Protein AF-A0A5C4LE91-F1 (afdb_monomer)

Organism: NCBI:txid2583531

Secondary structure (DSSP, 8-state):
--GGG-HHHHHHHHHHHHHHHHHHT-HHHHHHHHHHHHHHHHHHHHHHHHHHHHHHHHHSSPPTTPPP---GGGSPP-TTSSSSSSS---

pLDDT: mean 80.33, std 16.33, range [47.69, 98.19]

Radius of gyration: 31.01 Å; Cα contacts (8 Å, |Δi|>4): 13; chains: 1; bounding box: 86×39×53 Å

Solvent-accessible surface area (backbone atoms only — not comparable to full-atom values): 5765 Å² total; per-residue (Å²): 128,77,62,86,73,37,67,70,52,47,52,53,51,51,51,53,51,54,62,49,36,38,75,77,64,30,64,74,54,38,54,51,51,52,51,55,50,52,52,51,52,51,53,51,52,49,54,52,52,50,52,51,49,51,58,51,54,69,61,70,55,86,53,95,84,58,84,86,71,78,58,75,91,76,50,79,77,83,84,78,80,86,82,84,80,92,84,84,86,130

Structure (mmCIF, N/CA/C/O backbone):
data_AF-A0A5C4LE91-F1
#
_entry.id   AF-A0A5C4LE91-F1
#
loop_
_atom_site.group_PDB
_atom_site.id
_atom_site.type_symbol
_atom_site.label_atom_id
_atom_site.label_alt_id
_atom_site.label_comp_id
_atom_site.label_asym_id
_atom_site.label_entity_id
_atom_site.label_seq_id
_atom_site.pdbx_PDB_ins_code
_atom_site.Cartn_x
_atom_site.Cartn_y
_atom_site.Cartn_z
_atom_site.occupancy
_atom_site.B_iso_or_equiv
_atom_site.auth_seq_id
_atom_site.auth_comp_id
_atom_site.auth_asym_id
_atom_site.auth_atom_id
_atom_site.pdbx_PDB_model_num
ATOM 1 N N . MET A 1 1 ? -18.149 15.572 -9.769 1.00 50.00 1 MET A N 1
ATOM 2 C CA . MET A 1 1 ? -17.199 14.473 -10.042 1.00 50.00 1 MET A CA 1
ATOM 3 C C . MET A 1 1 ? -17.229 13.569 -8.823 1.00 50.00 1 MET A C 1
ATOM 5 O O . MET A 1 1 ? -17.229 14.105 -7.725 1.00 50.00 1 MET A O 1
ATOM 9 N N . ARG A 1 2 ? -17.412 12.259 -8.994 1.00 55.16 2 ARG A N 1
ATOM 10 C CA . ARG A 1 2 ? -17.557 11.305 -7.886 1.00 55.16 2 ARG A CA 1
ATOM 11 C C . ARG A 1 2 ? -16.230 11.210 -7.111 1.00 55.16 2 ARG A C 1
ATOM 13 O O . ARG A 1 2 ? -15.244 10.715 -7.649 1.00 55.16 2 ARG A O 1
ATOM 20 N N . ASP A 1 3 ? -16.199 11.787 -5.910 1.00 60.47 3 ASP A N 1
ATOM 21 C CA . ASP A 1 3 ? -15.022 11.905 -5.023 1.00 60.47 3 ASP A CA 1
ATOM 22 C C . ASP A 1 3 ? -14.522 10.530 -4.519 1.00 60.47 3 ASP A C 1
ATOM 24 O O . ASP A 1 3 ? -13.388 10.355 -4.094 1.00 60.47 3 ASP A O 1
ATOM 28 N N . ASP A 1 4 ? -15.360 9.506 -4.670 1.00 64.19 4 ASP A N 1
ATOM 29 C CA . ASP A 1 4 ? -15.119 8.085 -4.420 1.00 64.19 4 ASP A CA 1
ATOM 30 C C . ASP A 1 4 ? -13.998 7.464 -5.280 1.00 64.19 4 ASP A C 1
ATOM 32 O O . ASP A 1 4 ? -13.475 6.402 -4.934 1.00 64.19 4 ASP A O 1
ATOM 36 N N . MET A 1 5 ? -13.572 8.133 -6.356 1.00 76.12 5 MET A N 1
ATOM 37 C CA . MET A 1 5 ? -12.444 7.704 -7.197 1.00 76.12 5 MET A CA 1
ATOM 38 C C . MET A 1 5 ? -11.134 8.454 -6.920 1.00 76.12 5 MET A C 1
ATOM 40 O O . MET A 1 5 ? -10.121 8.138 -7.543 1.00 76.12 5 MET A O 1
ATOM 44 N N . ASN A 1 6 ? -11.127 9.436 -6.013 1.00 90.19 6 ASN A N 1
ATOM 45 C CA . ASN A 1 6 ? -9.911 10.152 -5.640 1.00 90.19 6 ASN A CA 1
ATOM 46 C C . ASN A 1 6 ? -9.006 9.242 -4.778 1.00 90.19 6 ASN A C 1
ATOM 48 O O . ASN A 1 6 ? -9.440 8.822 -3.700 1.00 90.19 6 ASN A O 1
ATOM 52 N N . PRO A 1 7 ? -7.759 8.941 -5.199 1.00 89.19 7 PRO A N 1
ATOM 53 C CA . PRO A 1 7 ? -6.854 8.077 -4.438 1.00 89.19 7 PRO A CA 1
ATOM 54 C C . PR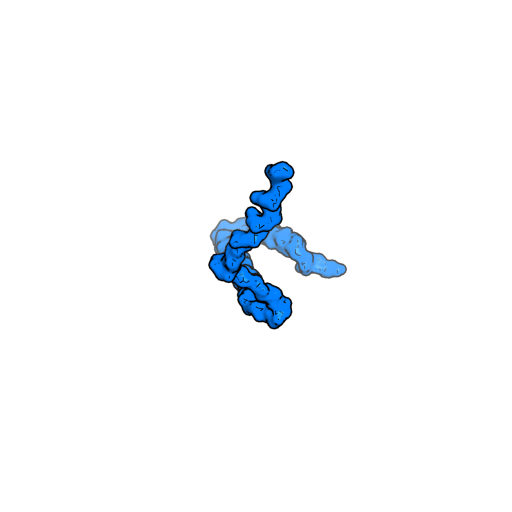O A 1 7 ? -6.635 8.543 -2.995 1.00 89.19 7 PRO A C 1
ATOM 56 O O . PRO A 1 7 ? -6.654 7.725 -2.075 1.00 89.19 7 PRO A O 1
ATOM 59 N N . ASP A 1 8 ? -6.513 9.852 -2.772 1.00 90.75 8 ASP A N 1
ATOM 60 C CA . ASP A 1 8 ? -6.288 10.406 -1.434 1.00 90.75 8 ASP A CA 1
ATOM 61 C C . ASP A 1 8 ? -7.513 10.193 -0.531 1.00 90.75 8 ASP A C 1
ATOM 63 O O . ASP A 1 8 ? -7.391 9.833 0.645 1.00 90.75 8 ASP A O 1
ATOM 67 N N . ALA A 1 9 ? -8.716 10.326 -1.100 1.00 90.62 9 ALA A N 1
ATOM 68 C CA . ALA A 1 9 ? -9.963 10.048 -0.394 1.00 90.62 9 ALA A CA 1
ATOM 69 C C . ALA A 1 9 ? -10.094 8.556 -0.038 1.00 90.62 9 ALA A C 1
ATOM 71 O O . ALA A 1 9 ? -10.544 8.214 1.060 1.00 90.62 9 ALA A O 1
ATOM 72 N N . GLN A 1 10 ? -9.648 7.658 -0.921 1.00 91.12 10 GLN A N 1
ATOM 73 C CA . GLN A 1 10 ? -9.648 6.213 -0.675 1.00 91.12 10 GLN A CA 1
ATOM 74 C C . GLN A 1 10 ? -8.675 5.815 0.441 1.00 91.12 10 GLN A C 1
ATOM 76 O O . GLN A 1 10 ? -9.029 4.991 1.287 1.00 91.12 10 GLN A O 1
ATOM 81 N N . VAL A 1 11 ? -7.491 6.436 0.510 1.00 92.50 11 VAL A N 1
ATOM 82 C CA . VAL A 1 11 ? -6.544 6.238 1.623 1.00 92.50 11 VAL A CA 1
ATOM 83 C C . VAL A 1 11 ? -7.173 6.676 2.947 1.00 92.50 11 VAL A C 1
ATOM 85 O O . VAL A 1 11 ? -7.145 5.925 3.927 1.00 92.50 11 VAL A O 1
ATOM 88 N N . GLY A 1 12 ? -7.816 7.847 2.971 1.00 92.31 12 GLY A N 1
ATOM 89 C CA . GLY A 1 12 ? -8.545 8.323 4.149 1.00 92.31 12 GLY A CA 1
ATOM 90 C C . GLY A 1 12 ? -9.669 7.370 4.576 1.00 92.31 12 GLY A C 1
ATOM 91 O O . GLY A 1 12 ? -9.845 7.091 5.766 1.00 92.31 12 GLY A O 1
ATOM 92 N N . GLN A 1 13 ? -10.403 6.807 3.613 1.00 93.06 13 GLN A N 1
ATOM 93 C CA . GLN A 1 13 ? -11.457 5.832 3.887 1.00 93.06 13 GLN A CA 1
ATOM 94 C C . GLN A 1 13 ? -10.903 4.507 4.428 1.00 93.06 13 GLN A C 1
ATOM 96 O O . GLN A 1 13 ? -11.507 3.928 5.336 1.00 93.06 13 GLN A O 1
ATOM 101 N N . LEU A 1 14 ? -9.756 4.044 3.923 1.00 92.88 14 LEU A N 1
ATOM 102 C CA . LEU A 1 14 ? -9.068 2.856 4.428 1.00 92.88 14 LEU A CA 1
ATOM 103 C C . LEU A 1 14 ? -8.684 3.042 5.901 1.00 92.88 14 LEU A C 1
ATOM 105 O O . LEU A 1 14 ? -8.999 2.189 6.729 1.00 92.88 14 LEU A O 1
ATOM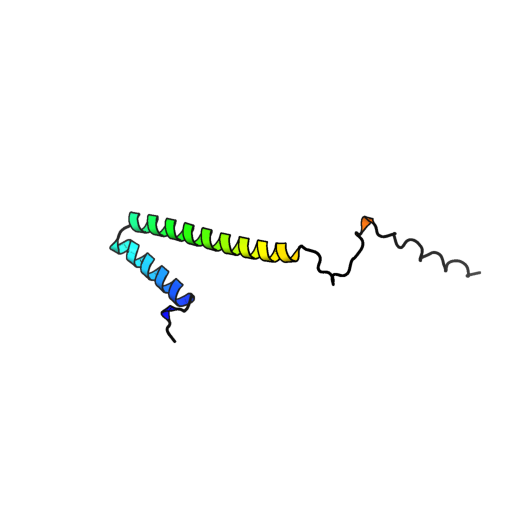 109 N N . PHE A 1 15 ? -8.085 4.188 6.241 1.00 92.38 15 PHE A N 1
ATOM 110 C CA . PHE A 1 15 ? -7.697 4.504 7.615 1.00 92.38 15 PHE A CA 1
ATOM 111 C C . PHE A 1 15 ? -8.906 4.525 8.557 1.00 92.38 15 PHE A C 1
ATOM 113 O O . PHE A 1 15 ? -8.886 3.870 9.598 1.00 92.38 15 PHE A O 1
ATOM 120 N N . ARG A 1 16 ? -9.994 5.204 8.160 1.00 93.50 16 ARG A N 1
ATOM 121 C CA . ARG A 1 16 ? -11.236 5.248 8.948 1.00 93.50 16 ARG A CA 1
ATOM 122 C C . ARG A 1 16 ? -11.789 3.843 9.203 1.00 93.50 16 AR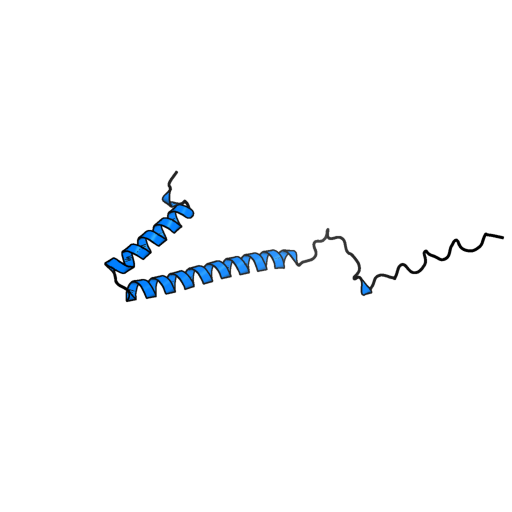G A C 1
ATOM 124 O O . ARG A 1 16 ? -12.146 3.520 10.333 1.00 93.50 16 ARG A O 1
ATOM 131 N N . ARG A 1 17 ? -11.836 2.989 8.175 1.00 93.38 17 ARG A N 1
ATOM 132 C CA . ARG A 1 17 ? -12.322 1.606 8.314 1.00 93.38 17 ARG A CA 1
ATOM 133 C C . ARG A 1 17 ? -11.446 0.792 9.260 1.00 93.38 17 ARG A C 1
ATOM 135 O O . ARG A 1 17 ? -11.983 0.100 10.115 1.00 93.38 17 ARG A O 1
ATOM 142 N N . LEU A 1 18 ? -10.125 0.909 9.151 1.00 92.81 18 LEU A N 1
ATOM 143 C CA . LEU A 1 18 ? -9.186 0.220 10.036 1.00 92.81 18 LEU A CA 1
ATOM 144 C C . LEU A 1 18 ? -9.330 0.667 11.496 1.00 92.81 18 LEU A C 1
ATOM 146 O O . LEU A 1 18 ? -9.359 -0.182 12.386 1.00 92.81 18 LEU A O 1
ATOM 150 N N . SER A 1 19 ? -9.486 1.973 11.747 1.00 88.75 19 SER A N 1
ATOM 151 C CA . SER A 1 19 ? -9.689 2.487 13.107 1.00 88.75 19 SER A CA 1
ATOM 152 C C . SER A 1 19 ? -10.983 1.979 13.740 1.00 88.75 19 SER A C 1
ATOM 154 O O . SER A 1 19 ? -10.991 1.620 14.915 1.00 88.75 19 SER A O 1
ATOM 156 N N . THR A 1 20 ? -12.064 1.901 12.961 1.00 92.69 20 THR A N 1
ATOM 157 C CA . THR A 1 20 ? -13.362 1.424 13.447 1.00 92.69 20 THR A CA 1
ATOM 158 C C . THR A 1 20 ? -13.369 -0.092 13.633 1.00 92.69 20 THR A C 1
ATOM 160 O O . THR A 1 20 ? -13.881 -0.593 14.629 1.00 92.69 20 THR A O 1
ATOM 163 N N . MET A 1 21 ? -12.722 -0.832 12.731 1.00 92.44 21 MET A N 1
ATOM 164 C CA . MET A 1 21 ? -12.650 -2.293 12.766 1.00 92.44 21 MET A CA 1
ATOM 165 C C . MET A 1 21 ? -12.036 -2.829 14.057 1.00 92.44 21 MET A C 1
ATOM 167 O O . MET A 1 21 ? -12.508 -3.831 14.588 1.00 92.44 21 MET A O 1
ATOM 171 N N . ARG A 1 22 ? -11.007 -2.158 14.584 1.00 86.62 22 ARG A N 1
ATOM 172 C CA . ARG A 1 22 ? -10.386 -2.548 15.854 1.00 86.62 22 ARG A CA 1
ATOM 173 C C . ARG A 1 22 ? -11.380 -2.505 17.018 1.00 86.62 22 ARG A C 1
ATOM 175 O O . ARG A 1 22 ? -11.330 -3.366 17.889 1.00 86.62 22 ARG A O 1
ATOM 182 N N . VAL A 1 23 ? -12.284 -1.525 17.007 1.00 91.69 23 VAL A N 1
ATOM 183 C CA . VAL A 1 23 ? -13.314 -1.335 18.038 1.00 91.69 23 VAL A CA 1
ATOM 184 C C . VAL A 1 23 ? -14.493 -2.287 17.825 1.00 91.69 23 VAL A C 1
ATOM 186 O O . VAL A 1 23 ? -14.971 -2.882 18.784 1.00 91.69 23 VAL A O 1
ATOM 189 N N . GLU A 1 24 ? -14.948 -2.455 16.583 1.00 95.00 24 GLU A N 1
ATOM 190 C CA . GLU A 1 24 ? -16.156 -3.230 16.267 1.00 95.00 24 GLU A CA 1
ATOM 191 C C . GLU A 1 24 ? -15.918 -4.745 16.190 1.00 95.00 24 GLU A C 1
ATOM 193 O O . GLU A 1 24 ? -16.787 -5.521 16.579 1.00 95.00 24 GLU A O 1
ATOM 198 N N . LEU A 1 25 ? -14.756 -5.180 15.688 1.00 92.06 25 LEU A N 1
ATOM 199 C CA . LEU A 1 25 ? -14.443 -6.594 15.425 1.00 92.06 25 LEU A CA 1
ATOM 200 C C . LEU A 1 25 ? -13.302 -7.146 16.300 1.00 92.06 25 LEU A C 1
ATOM 202 O O . LEU A 1 25 ? -13.056 -8.355 16.299 1.00 92.06 25 LEU A O 1
ATOM 206 N N . GLY A 1 26 ? -12.6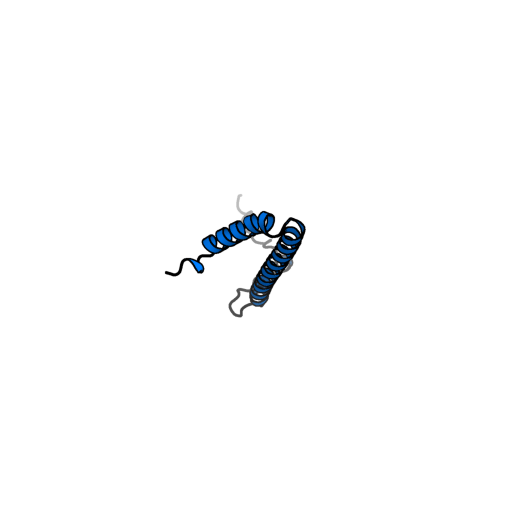13 -6.281 17.048 1.00 93.25 26 GLY A N 1
ATOM 207 C CA . GLY A 1 26 ? -11.544 -6.646 17.978 1.00 93.25 26 GLY A CA 1
ATOM 208 C C . GLY A 1 26 ? -10.165 -6.873 17.343 1.00 93.25 26 GLY A C 1
ATOM 209 O O . GLY A 1 26 ? -9.997 -6.945 16.122 1.00 93.25 26 GLY A O 1
ATOM 210 N N . GLU A 1 27 ? -9.158 -7.020 18.210 1.00 93.38 27 GLU A N 1
ATOM 211 C CA . GLU A 1 27 ? -7.738 -7.126 17.834 1.00 93.38 27 GLU A CA 1
ATOM 212 C C . GLU A 1 27 ? -7.434 -8.273 16.848 1.00 93.38 27 GLU A C 1
ATOM 214 O O . GLU A 1 27 ? -6.768 -8.020 15.845 1.00 93.38 27 GLU A O 1
ATOM 219 N N . PRO A 1 28 ? -7.960 -9.507 17.011 1.00 94.88 28 PRO A N 1
ATOM 220 C CA . PRO A 1 28 ? -7.602 -10.601 16.105 1.00 94.88 28 PRO A CA 1
ATOM 221 C C . PRO A 1 28 ? -8.080 -10.384 14.662 1.00 94.88 28 PRO A C 1
ATOM 223 O O . PRO A 1 28 ? -7.421 -10.810 13.713 1.00 94.88 28 PRO A O 1
ATOM 226 N N . ALA A 1 29 ? -9.246 -9.755 14.472 1.00 92.06 29 ALA A N 1
ATOM 227 C CA . ALA A 1 29 ? -9.762 -9.429 13.141 1.00 92.06 29 ALA A CA 1
ATOM 228 C C . ALA A 1 29 ? -8.955 -8.296 12.497 1.00 92.06 29 ALA A C 1
ATOM 230 O O . ALA A 1 29 ? -8.637 -8.355 11.306 1.00 92.06 29 ALA A O 1
ATOM 231 N N . PHE A 1 30 ? -8.576 -7.307 13.305 1.00 94.00 30 PHE A N 1
ATOM 232 C CA . PHE A 1 30 ? -7.706 -6.220 12.893 1.00 94.00 30 PHE A CA 1
ATOM 233 C C . PHE A 1 30 ? -6.326 -6.730 12.443 1.00 94.00 30 PHE A C 1
ATOM 235 O O . PHE A 1 30 ? -5.904 -6.423 11.330 1.00 94.00 30 PHE A O 1
ATOM 242 N N . GLU A 1 31 ? -5.661 -7.583 13.229 1.00 95.50 31 GLU A N 1
ATOM 243 C CA . GLU A 1 31 ? -4.341 -8.142 12.892 1.00 95.50 31 GLU A CA 1
ATOM 244 C C . GLU A 1 31 ? -4.341 -8.933 11.578 1.00 95.50 31 GLU A C 1
ATOM 246 O O . GLU A 1 31 ? -3.441 -8.766 10.749 1.00 95.50 31 GLU A O 1
ATOM 251 N N . ARG A 1 32 ? -5.359 -9.781 11.361 1.00 96.25 32 ARG A N 1
ATOM 252 C CA . ARG A 1 32 ? -5.522 -10.513 10.093 1.00 96.25 32 ARG A CA 1
ATOM 253 C C . ARG A 1 32 ? -5.703 -9.551 8.922 1.00 96.25 32 ARG A C 1
ATOM 255 O O . ARG A 1 32 ? -5.008 -9.674 7.921 1.00 96.25 32 ARG A O 1
ATOM 262 N N . THR A 1 33 ? -6.553 -8.542 9.088 1.00 96.00 33 THR A N 1
ATOM 263 C CA . THR A 1 33 ? -6.809 -7.544 8.042 1.00 96.00 33 THR A CA 1
ATOM 264 C C . THR A 1 33 ? -5.553 -6.749 7.688 1.00 96.00 33 THR A C 1
ATOM 266 O O . THR A 1 33 ? -5.270 -6.536 6.511 1.00 96.00 33 THR A O 1
ATOM 269 N N . ILE A 1 34 ? -4.763 -6.332 8.682 1.00 95.62 34 ILE A N 1
ATOM 270 C CA . ILE A 1 34 ? -3.492 -5.637 8.447 1.00 95.62 34 ILE A CA 1
ATOM 271 C C . ILE A 1 34 ? -2.516 -6.532 7.680 1.00 95.62 34 ILE A C 1
ATOM 273 O O . ILE A 1 34 ? -1.891 -6.072 6.724 1.00 95.62 34 ILE A O 1
ATOM 277 N N . ARG A 1 35 ? -2.406 -7.812 8.051 1.00 97.50 35 ARG A N 1
ATOM 278 C CA . ARG A 1 35 ? -1.554 -8.774 7.341 1.00 97.50 35 ARG A CA 1
ATOM 279 C C . ARG A 1 35 ? -1.950 -8.903 5.869 1.00 97.50 35 ARG A C 1
ATOM 281 O O . ARG A 1 35 ? -1.084 -8.794 5.001 1.00 97.50 35 ARG A O 1
ATOM 288 N N . ASP A 1 36 ? -3.239 -9.068 5.595 1.00 97.69 36 ASP A N 1
ATOM 289 C CA . ASP A 1 36 ? -3.761 -9.221 4.234 1.00 97.69 36 ASP A CA 1
ATOM 290 C C . ASP A 1 36 ? -3.550 -7.947 3.396 1.00 97.69 36 ASP A C 1
ATOM 292 O O . ASP A 1 36 ? -3.170 -8.013 2.221 1.00 97.69 36 ASP A O 1
ATOM 296 N N . LEU A 1 37 ? -3.723 -6.767 4.005 1.00 96.56 37 LEU A N 1
ATOM 297 C CA . LEU A 1 37 ? -3.441 -5.480 3.363 1.00 96.56 37 LEU A CA 1
ATOM 298 C C . LEU A 1 37 ? -1.961 -5.335 3.001 1.00 96.56 37 LEU A C 1
ATOM 300 O O . LEU A 1 37 ? -1.646 -4.956 1.873 1.00 96.56 37 LEU A O 1
ATOM 304 N N . LEU A 1 38 ? -1.052 -5.669 3.920 1.00 97.00 38 LEU A N 1
ATOM 305 C CA . LEU A 1 38 ? 0.390 -5.618 3.667 1.00 97.00 38 LEU A CA 1
ATOM 306 C C . LEU A 1 38 ? 0.795 -6.566 2.535 1.00 97.00 38 LEU A C 1
ATOM 308 O O . LEU A 1 38 ? 1.551 -6.173 1.644 1.00 97.00 38 LEU A O 1
ATOM 312 N N . GLN A 1 39 ? 0.254 -7.785 2.521 1.00 98.19 39 GLN A N 1
ATOM 313 C CA . GLN A 1 39 ? 0.507 -8.745 1.448 1.00 98.19 39 GLN A CA 1
ATOM 314 C C . GLN A 1 39 ? -0.005 -8.236 0.093 1.00 98.19 39 GLN A C 1
ATOM 316 O O . GLN A 1 39 ? 0.690 -8.353 -0.921 1.00 98.19 39 GLN A O 1
ATOM 321 N N . THR A 1 40 ? -1.195 -7.635 0.070 1.00 98.00 40 THR A N 1
ATOM 322 C CA . THR A 1 40 ? -1.793 -7.063 -1.145 1.00 98.00 40 THR A CA 1
ATOM 323 C C . THR A 1 40 ? -0.959 -5.898 -1.678 1.00 98.00 40 THR A C 1
ATOM 325 O O . THR A 1 40 ? -0.657 -5.851 -2.874 1.00 98.00 40 THR A O 1
ATOM 328 N N . LEU A 1 41 ? -0.524 -4.992 -0.797 1.00 96.25 41 LEU A N 1
ATOM 329 C CA . LEU A 1 41 ? 0.339 -3.865 -1.153 1.00 96.25 41 LEU A CA 1
ATOM 330 C C . LEU A 1 41 ? 1.684 -4.339 -1.707 1.00 96.25 41 LEU A C 1
ATOM 332 O O . LEU A 1 41 ? 2.087 -3.895 -2.782 1.00 96.25 41 LEU A O 1
ATOM 336 N N . GLY A 1 42 ? 2.344 -5.278 -1.024 1.00 96.75 42 GLY A N 1
ATOM 337 C CA . GLY A 1 42 ? 3.613 -5.849 -1.476 1.00 96.75 42 GLY A CA 1
ATOM 338 C C . GLY A 1 42 ? 3.492 -6.511 -2.849 1.00 96.75 42 GLY A C 1
ATOM 339 O O . GLY A 1 42 ? 4.286 -6.233 -3.747 1.00 96.75 42 GLY A O 1
ATOM 340 N N . SER A 1 43 ? 2.440 -7.307 -3.055 1.00 97.69 43 SER A N 1
ATOM 341 C CA . SER A 1 43 ? 2.171 -7.963 -4.341 1.00 97.69 43 SER A CA 1
ATOM 342 C C . SER A 1 43 ? 1.913 -6.949 -5.459 1.00 97.69 43 SER A C 1
ATOM 344 O O . SER A 1 43 ? 2.382 -7.117 -6.585 1.00 97.69 43 SER A O 1
ATOM 346 N N . SER A 1 44 ? 1.189 -5.865 -5.167 1.00 97.50 44 SER A N 1
ATOM 347 C CA . SER A 1 44 ? 0.952 -4.800 -6.142 1.00 97.50 44 SER A CA 1
ATOM 348 C C . SER A 1 44 ? 2.238 -4.058 -6.502 1.00 97.50 44 SER A C 1
ATOM 350 O O . SER A 1 44 ? 2.516 -3.865 -7.684 1.00 97.50 44 SER A O 1
ATOM 352 N N . ALA A 1 45 ? 3.050 -3.696 -5.506 1.00 95.06 45 ALA A N 1
ATOM 353 C CA . ALA A 1 45 ? 4.329 -3.025 -5.719 1.00 95.06 45 ALA A CA 1
ATOM 354 C C . ALA A 1 45 ? 5.300 -3.888 -6.539 1.00 95.06 45 ALA A C 1
ATOM 356 O O . ALA A 1 45 ? 5.961 -3.379 -7.445 1.00 95.06 45 ALA A O 1
ATOM 357 N N . MET A 1 46 ? 5.344 -5.197 -6.275 1.00 96.88 46 MET A N 1
ATOM 358 C CA . MET A 1 46 ? 6.168 -6.137 -7.035 1.00 96.88 46 MET A CA 1
ATOM 359 C C . MET A 1 46 ? 5.746 -6.204 -8.507 1.00 96.88 46 MET A C 1
ATOM 361 O O . MET A 1 46 ? 6.599 -6.090 -9.384 1.00 96.88 46 MET A O 1
ATOM 365 N N . ARG A 1 47 ? 4.441 -6.298 -8.799 1.00 97.69 47 ARG A N 1
ATOM 366 C CA . ARG A 1 47 ? 3.939 -6.295 -10.187 1.00 97.69 47 ARG A CA 1
ATOM 367 C C . ARG A 1 47 ? 4.328 -5.028 -10.947 1.00 97.69 47 ARG A C 1
ATOM 369 O O . ARG A 1 47 ? 4.732 -5.116 -12.106 1.00 97.69 47 ARG A O 1
ATOM 376 N N . GLU A 1 48 ? 4.245 -3.869 -10.299 1.00 95.81 48 GLU A N 1
ATOM 377 C CA . GLU A 1 48 ? 4.672 -2.596 -10.889 1.00 95.81 48 GLU A CA 1
ATOM 378 C C . GLU A 1 48 ? 6.187 -2.549 -11.122 1.00 95.81 48 GLU A C 1
ATOM 380 O O . GLU A 1 48 ? 6.647 -2.121 -12.183 1.00 95.81 48 GLU A O 1
ATOM 385 N N . ALA A 1 49 ? 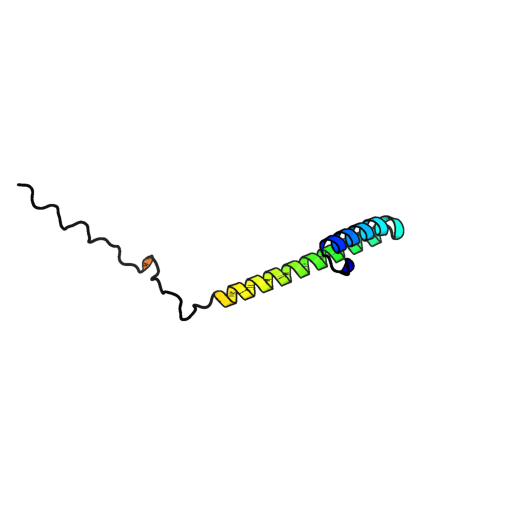6.980 -3.033 -10.163 1.00 93.25 49 ALA A N 1
ATOM 386 C CA . ALA A 1 49 ? 8.430 -3.124 -10.306 1.00 93.25 49 ALA A CA 1
ATOM 387 C C . ALA A 1 49 ? 8.823 -4.031 -11.483 1.00 93.25 49 ALA A C 1
ATOM 389 O O . ALA A 1 49 ? 9.651 -3.647 -12.309 1.00 93.25 49 ALA A O 1
ATOM 390 N N . GLU A 1 50 ? 8.183 -5.192 -11.619 1.00 96.12 50 GLU A N 1
ATOM 391 C CA . GLU A 1 50 ? 8.391 -6.0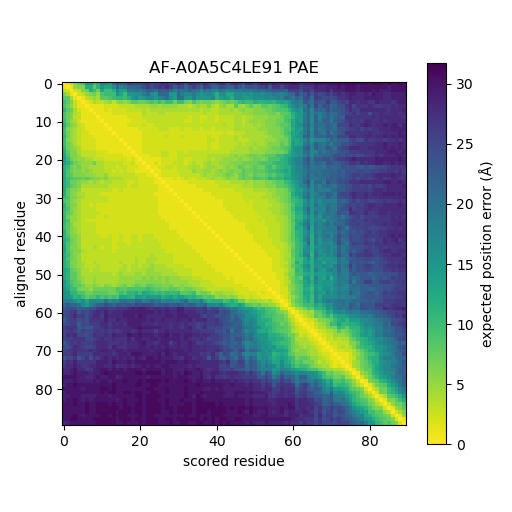91 -12.752 1.00 96.12 50 GLU A CA 1
ATOM 392 C C . GLU A 1 50 ? 7.953 -5.476 -14.083 1.00 96.12 50 GLU A C 1
ATOM 394 O O . GLU A 1 50 ? 8.635 -5.642 -15.093 1.00 96.12 50 GLU A O 1
ATOM 399 N N . ALA A 1 51 ? 6.826 -4.759 -14.115 1.00 92.94 51 ALA A N 1
ATOM 400 C CA . ALA A 1 51 ? 6.368 -4.073 -15.320 1.00 92.94 51 ALA A CA 1
ATOM 401 C C . ALA A 1 51 ? 7.388 -3.021 -15.777 1.00 92.94 51 ALA A C 1
ATOM 403 O O . ALA A 1 51 ? 7.739 -2.970 -16.959 1.00 92.94 51 ALA A O 1
ATOM 404 N N . ARG A 1 52 ? 7.937 -2.245 -14.835 1.00 87.81 52 ARG A N 1
ATOM 405 C CA . ARG A 1 52 ? 9.020 -1.289 -15.100 1.00 87.81 52 ARG A CA 1
ATOM 406 C C . ARG A 1 52 ? 10.292 -1.989 -15.571 1.00 87.81 52 ARG A C 1
ATOM 408 O O . ARG A 1 52 ? 10.892 -1.548 -16.548 1.00 87.81 52 ARG A O 1
ATOM 415 N N . ALA A 1 53 ? 10.679 -3.090 -14.929 1.00 86.31 53 ALA A N 1
ATOM 416 C CA . ALA A 1 53 ? 11.841 -3.878 -15.327 1.00 86.31 53 ALA A CA 1
ATOM 417 C C . ALA A 1 53 ? 11.690 -4.436 -16.753 1.00 86.31 53 ALA A C 1
ATOM 419 O O . ALA A 1 53 ? 12.616 -4.317 -17.550 1.00 86.31 53 ALA A O 1
ATOM 420 N N . ARG A 1 54 ? 10.509 -4.959 -17.117 1.00 88.19 54 ARG A N 1
ATOM 421 C CA . ARG A 1 54 ? 10.196 -5.410 -18.486 1.00 88.19 54 ARG A CA 1
ATOM 422 C C . ARG A 1 54 ? 10.280 -4.268 -19.498 1.00 88.19 54 ARG A C 1
ATOM 424 O O . ARG A 1 54 ? 10.897 -4.439 -20.546 1.00 88.19 54 ARG A O 1
ATOM 431 N N . ALA A 1 55 ? 9.720 -3.101 -19.178 1.00 81.62 55 ALA A N 1
ATOM 432 C CA . ALA A 1 55 ? 9.793 -1.924 -20.045 1.00 81.62 55 ALA A CA 1
ATOM 433 C C . ALA A 1 55 ? 11.245 -1.448 -20.261 1.00 81.62 55 ALA A C 1
ATOM 435 O O . ALA A 1 55 ? 11.625 -1.076 -21.372 1.00 81.62 55 ALA A O 1
ATOM 436 N N . LEU A 1 56 ? 12.091 -1.510 -19.231 1.00 80.56 56 LEU A N 1
ATOM 437 C CA . LEU A 1 56 ? 13.520 -1.207 -19.351 1.00 80.56 56 LEU A CA 1
ATOM 438 C C . LEU A 1 56 ? 14.273 -2.279 -20.147 1.00 80.56 56 LEU A C 1
ATOM 440 O O . LEU A 1 56 ? 15.062 -1.937 -21.022 1.00 80.56 56 LEU A O 1
ATOM 444 N N . ALA A 1 57 ? 13.988 -3.562 -19.917 1.00 78.25 57 ALA A N 1
ATOM 445 C CA . ALA A 1 57 ? 14.575 -4.662 -20.678 1.00 78.25 57 ALA A CA 1
ATOM 446 C C . ALA A 1 57 ? 14.217 -4.577 -22.172 1.00 78.25 57 ALA A C 1
ATOM 448 O O . ALA A 1 57 ? 15.084 -4.790 -23.016 1.00 78.25 57 ALA A O 1
ATOM 449 N N . SER A 1 58 ? 12.990 -4.160 -22.516 1.00 70.81 58 SER A N 1
ATOM 450 C CA . SER A 1 58 ? 12.607 -3.902 -23.913 1.00 70.81 58 SER A CA 1
ATOM 451 C C . SER A 1 58 ? 13.364 -2.738 -24.561 1.00 70.81 58 SER A C 1
ATOM 453 O O . SER A 1 58 ? 13.472 -2.695 -25.781 1.00 70.81 58 SER A O 1
ATOM 455 N N . ARG A 1 59 ? 13.934 -1.823 -23.764 1.00 64.06 59 ARG A N 1
ATOM 456 C CA . ARG A 1 59 ? 14.846 -0.766 -24.237 1.00 64.06 59 ARG A CA 1
ATOM 457 C C . ARG A 1 59 ? 16.314 -1.204 -24.264 1.00 64.06 59 ARG A C 1
ATOM 459 O O . ARG A 1 59 ? 17.138 -0.493 -24.819 1.00 64.06 59 ARG A O 1
ATOM 466 N N . GLY A 1 60 ? 16.650 -2.348 -23.663 1.00 54.47 60 GLY A N 1
ATOM 467 C CA . GLY A 1 60 ? 18.006 -2.910 -23.641 1.00 54.47 60 GLY A CA 1
ATOM 468 C C . GLY A 1 60 ? 18.437 -3.552 -24.964 1.00 54.47 60 GLY A C 1
ATOM 469 O O . GLY A 1 60 ? 19.603 -3.911 -25.119 1.00 54.47 60 GLY A O 1
ATOM 470 N N . GLY A 1 61 ? 17.520 -3.689 -25.926 1.00 63.34 61 GLY A N 1
ATOM 471 C CA . GLY A 1 61 ? 17.849 -4.013 -27.308 1.00 63.34 61 GLY A CA 1
ATOM 472 C C . GLY A 1 61 ? 18.308 -2.759 -28.044 1.00 63.34 61 GLY A C 1
ATOM 473 O O . GLY A 1 61 ? 17.567 -1.784 -28.120 1.00 63.34 61 GLY A O 1
ATOM 474 N N . ARG A 1 62 ? 19.523 -2.807 -28.595 1.00 59.00 62 ARG A N 1
ATOM 475 C CA . ARG A 1 62 ? 20.099 -1.759 -29.445 1.00 59.00 62 ARG A CA 1
ATOM 476 C C . ARG A 1 62 ? 19.093 -1.346 -30.527 1.00 59.00 62 ARG A C 1
ATOM 478 O O . ARG A 1 62 ? 18.707 -2.176 -31.351 1.00 59.00 62 ARG A O 1
ATOM 485 N N . HIS A 1 63 ? 18.671 -0.087 -30.526 1.00 63.94 63 HIS A N 1
ATOM 486 C CA . HIS A 1 63 ? 17.802 0.452 -31.562 1.00 63.94 63 HIS A CA 1
ATOM 487 C C . HIS A 1 63 ? 18.618 0.649 -32.854 1.00 63.94 63 HIS A C 1
ATOM 489 O O . HIS A 1 63 ? 19.795 1.015 -32.785 1.00 63.94 63 HIS A O 1
ATOM 495 N N . PRO A 1 64 ? 18.042 0.447 -34.055 1.00 66.19 64 PRO A N 1
ATOM 496 C CA . PRO A 1 64 ? 18.764 0.635 -35.319 1.00 66.19 64 PRO A CA 1
ATOM 497 C C . PRO A 1 64 ? 19.355 2.040 -35.513 1.00 66.19 64 PRO A C 1
ATOM 499 O O . PRO A 1 64 ? 20.303 2.205 -36.275 1.00 66.19 64 PRO A O 1
ATOM 502 N N . SER A 1 65 ? 18.805 3.047 -34.828 1.00 73.69 65 SER A N 1
ATOM 503 C CA . SER A 1 65 ? 19.294 4.432 -34.852 1.00 73.69 65 SER A CA 1
ATOM 504 C C . SER A 1 65 ? 20.323 4.755 -33.764 1.00 73.69 65 SER A C 1
ATOM 506 O O . SER A 1 65 ? 20.740 5.907 -33.661 1.00 73.69 65 SER A O 1
ATOM 508 N N . ASP A 1 66 ? 20.703 3.794 -32.921 1.00 76.00 66 ASP A N 1
ATOM 509 C CA . ASP A 1 66 ? 21.661 4.045 -31.848 1.00 76.00 66 ASP A CA 1
ATOM 510 C C . ASP A 1 66 ? 23.071 4.226 -32.420 1.00 76.00 66 ASP A C 1
ATOM 512 O O . ASP A 1 66 ? 23.587 3.385 -33.164 1.00 76.00 66 ASP A O 1
ATOM 516 N N . VAL A 1 67 ? 23.726 5.322 -32.031 1.00 74.00 67 VAL A N 1
ATOM 517 C CA . VAL A 1 67 ? 25.116 5.601 -32.405 1.00 74.00 67 VAL A CA 1
ATOM 518 C C . VAL A 1 67 ? 26.028 4.577 -31.740 1.00 74.00 67 VAL A C 1
ATOM 520 O O . VAL A 1 67 ? 26.090 4.467 -30.515 1.00 74.00 67 VAL A O 1
ATOM 523 N N . TRP A 1 68 ? 26.768 3.825 -32.554 1.00 74.19 68 TRP A N 1
ATOM 524 C CA . TRP A 1 68 ? 27.737 2.869 -32.039 1.00 74.19 68 TRP A CA 1
ATOM 525 C C . TRP A 1 68 ? 29.017 3.571 -31.620 1.00 74.19 68 TRP A C 1
ATOM 527 O O . TRP A 1 68 ? 29.706 4.169 -32.447 1.00 74.19 68 TRP A O 1
ATOM 537 N N . VAL A 1 69 ? 29.372 3.434 -30.349 1.00 75.1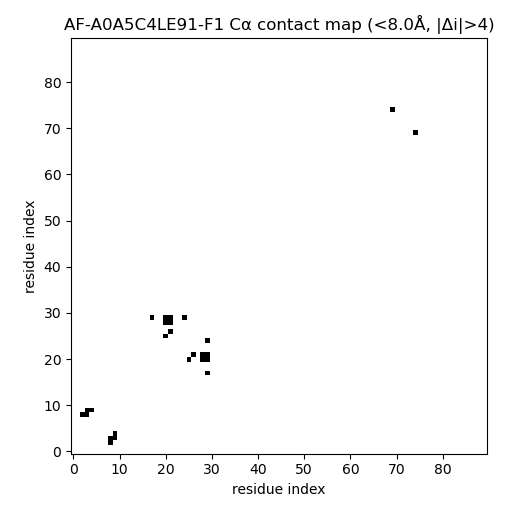9 69 VAL A N 1
ATOM 538 C CA . VAL A 1 69 ? 30.673 3.869 -29.854 1.00 75.19 69 VAL A CA 1
ATOM 539 C C . VAL A 1 69 ? 31.488 2.638 -29.486 1.00 75.19 69 VAL A C 1
ATOM 541 O O . VAL A 1 69 ? 30.994 1.730 -28.817 1.00 75.19 69 VAL A O 1
ATOM 544 N N . ARG A 1 70 ? 32.752 2.609 -29.917 1.00 74.69 70 ARG A N 1
ATOM 545 C CA . ARG A 1 70 ? 33.680 1.535 -29.554 1.00 74.69 70 ARG A CA 1
ATOM 546 C C . ARG A 1 70 ? 33.899 1.499 -28.033 1.00 74.69 70 ARG A C 1
ATOM 548 O O . ARG A 1 70 ? 34.051 2.579 -27.431 1.00 74.69 70 ARG A O 1
ATOM 555 N N . PRO A 1 71 ? 33.946 0.299 -27.420 1.00 75.38 71 PRO A N 1
ATOM 556 C CA . PRO A 1 71 ? 34.364 0.128 -26.032 1.00 75.38 71 PRO A CA 1
ATOM 557 C C . PRO A 1 71 ? 35.683 0.849 -25.778 1.00 75.38 71 PRO A C 1
ATOM 559 O O . PRO A 1 71 ? 36.544 0.889 -26.653 1.00 75.38 71 PRO A O 1
ATOM 562 N N . PHE A 1 72 ? 35.836 1.444 -24.596 1.00 71.88 72 PHE A N 1
ATOM 563 C CA . PHE A 1 72 ? 37.004 2.268 -24.276 1.00 71.88 72 PHE A CA 1
ATOM 564 C C . PHE A 1 72 ? 38.330 1.509 -24.453 1.00 71.88 72 PHE A C 1
ATOM 566 O O . PHE A 1 72 ? 39.265 2.067 -25.011 1.00 71.88 72 PHE A O 1
ATOM 573 N N . ALA A 1 73 ? 38.366 0.227 -24.076 1.00 75.75 73 ALA A N 1
ATOM 574 C CA . ALA A 1 73 ? 39.531 -0.648 -24.234 1.00 75.75 73 ALA A CA 1
ATOM 575 C C . ALA A 1 73 ? 39.941 -0.895 -25.702 1.00 75.75 73 ALA A C 1
ATOM 577 O O . ALA A 1 73 ? 41.105 -1.170 -25.967 1.00 75.75 73 ALA A O 1
ATOM 578 N N . ASP A 1 74 ? 39.007 -0.747 -26.649 1.00 76.75 74 ASP A N 1
ATOM 579 C CA . ASP A 1 74 ? 39.242 -0.948 -28.087 1.00 76.75 74 ASP A CA 1
ATOM 580 C C . ASP A 1 74 ? 39.530 0.369 -28.828 1.00 76.75 74 ASP A C 1
ATOM 582 O O . ASP A 1 74 ? 39.673 0.399 -30.059 1.00 76.75 74 ASP A O 1
ATOM 586 N N . ARG A 1 75 ? 39.554 1.496 -28.108 1.00 78.38 75 ARG A N 1
ATOM 587 C CA . ARG A 1 75 ? 39.948 2.786 -28.675 1.00 78.38 75 ARG A CA 1
ATOM 588 C C . ARG A 1 75 ? 41.471 2.830 -28.709 1.00 78.38 75 ARG A C 1
ATOM 590 O O . ARG A 1 75 ? 42.119 2.589 -27.697 1.00 78.38 75 ARG A O 1
ATOM 597 N N . ARG A 1 76 ? 42.050 3.167 -29.865 1.00 73.06 76 ARG A N 1
ATOM 598 C CA . ARG A 1 76 ? 43.475 3.528 -29.917 1.00 73.06 76 ARG A CA 1
ATOM 599 C C . ARG A 1 76 ? 43.688 4.734 -29.003 1.00 73.06 76 ARG A C 1
ATOM 601 O O . ARG A 1 76 ? 42.908 5.686 -29.083 1.00 73.06 76 ARG A O 1
ATOM 608 N N . SER A 1 77 ? 44.715 4.687 -28.155 1.00 63.06 77 SER A N 1
ATOM 609 C CA . SER A 1 77 ? 45.166 5.871 -27.429 1.00 63.06 77 SER A CA 1
ATOM 610 C C . SER A 1 77 ? 45.519 6.956 -28.447 1.00 63.06 77 SER A C 1
ATOM 612 O O . SER A 1 77 ? 46.087 6.678 -29.504 1.00 63.06 77 SER A O 1
ATOM 614 N N . SER A 1 78 ? 45.151 8.202 -28.160 1.00 61.25 78 SER A N 1
ATOM 615 C CA . SER A 1 78 ? 45.478 9.370 -28.988 1.00 61.25 78 SER A CA 1
ATOM 616 C C . SER A 1 78 ? 46.954 9.781 -28.867 1.00 61.25 78 SER A C 1
ATOM 618 O O . SER A 1 78 ? 47.291 10.958 -28.972 1.00 61.25 78 SER A O 1
ATOM 620 N N . GLU A 1 79 ? 47.839 8.826 -28.598 1.00 54.50 79 GLU A N 1
ATOM 621 C CA . GLU A 1 79 ? 49.254 9.054 -28.332 1.00 54.50 79 GLU A CA 1
ATOM 622 C C . GLU A 1 79 ? 49.981 9.205 -29.670 1.00 54.50 79 GLU A C 1
ATOM 624 O O . GLU A 1 79 ? 50.503 8.256 -30.247 1.00 54.50 79 GLU A O 1
ATOM 629 N N . GLY A 1 80 ? 49.881 10.408 -30.228 1.00 54.59 80 GLY A N 1
ATOM 630 C CA . GLY A 1 80 ? 50.518 10.769 -31.494 1.00 5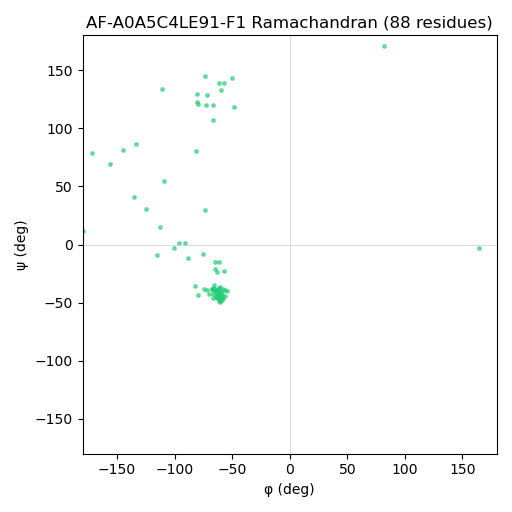4.59 80 GLY A CA 1
ATOM 631 C C . GLY A 1 80 ? 50.288 12.212 -31.943 1.00 54.59 80 GLY A C 1
ATOM 632 O O . GLY A 1 80 ? 50.576 12.525 -33.087 1.00 54.59 80 GLY A O 1
ATOM 633 N N . TRP A 1 81 ? 49.749 13.090 -31.087 1.00 53.56 81 TRP A N 1
ATOM 634 C CA . TRP A 1 81 ? 49.491 14.503 -31.420 1.00 53.56 81 TRP A CA 1
ATOM 635 C C . TRP A 1 81 ? 50.364 15.498 -30.633 1.00 53.56 81 TRP A C 1
ATOM 637 O O . TRP A 1 81 ? 50.058 16.685 -30.600 1.00 53.56 81 TRP A O 1
ATOM 647 N N . LEU A 1 82 ? 51.441 15.031 -29.986 1.00 53.75 82 LEU A N 1
ATO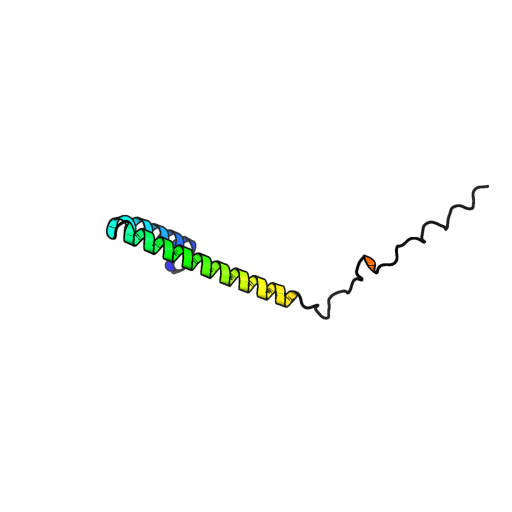M 648 C CA . LEU A 1 82 ? 52.384 15.878 -29.235 1.00 53.75 82 LEU A CA 1
ATOM 649 C C . LEU A 1 82 ? 53.847 15.726 -29.695 1.00 53.75 82 LEU A C 1
ATOM 651 O O . LEU A 1 82 ? 54.749 15.907 -28.886 1.00 53.75 82 LEU A O 1
ATOM 655 N N . ASP A 1 83 ? 54.095 15.423 -30.973 1.00 53.41 83 ASP A N 1
ATOM 656 C CA . ASP A 1 83 ? 55.463 15.419 -31.528 1.00 53.41 83 ASP A CA 1
ATOM 657 C C . ASP A 1 83 ? 55.559 16.102 -32.905 1.00 53.41 83 ASP A C 1
ATOM 659 O O . ASP A 1 83 ? 56.223 15.633 -33.820 1.00 53.41 83 ASP A O 1
ATOM 663 N N . GLU A 1 84 ? 54.864 17.228 -33.076 1.00 52.41 84 GLU A N 1
ATOM 664 C CA . GLU A 1 84 ? 55.131 18.169 -34.172 1.00 52.41 84 GLU A CA 1
ATOM 665 C C . GLU A 1 84 ? 55.158 19.585 -33.584 1.00 52.41 84 GLU A C 1
ATOM 667 O O . GLU A 1 84 ? 54.137 20.263 -33.494 1.00 52.41 84 GLU A O 1
ATOM 672 N N . GLY A 1 85 ? 56.325 20.021 -33.095 1.00 54.75 85 GLY A N 1
ATOM 673 C CA . GLY A 1 85 ? 56.486 21.410 -32.645 1.00 54.75 85 GLY A CA 1
ATOM 674 C C . GLY A 1 85 ? 57.697 21.750 -31.777 1.00 54.75 85 GLY A C 1
ATOM 675 O O . GLY A 1 85 ? 57.872 22.920 -31.455 1.00 54.75 85 GLY A O 1
ATOM 676 N N . ALA A 1 86 ? 58.549 20.793 -31.399 1.00 51.50 86 ALA A N 1
ATOM 677 C CA . ALA A 1 86 ? 59.761 21.072 -30.620 1.00 51.50 86 ALA A CA 1
ATOM 678 C C . ALA A 1 86 ? 61.036 20.893 -31.460 1.00 51.50 86 ALA A C 1
ATOM 680 O O . ALA A 1 86 ? 61.928 20.129 -31.107 1.00 51.50 86 ALA A O 1
ATOM 681 N N . SER A 1 87 ? 61.124 21.567 -32.604 1.00 52.88 87 SER A N 1
ATOM 682 C CA . SER A 1 87 ? 62.376 21.715 -33.361 1.00 52.88 87 SER A CA 1
ATOM 683 C C . SER A 1 87 ? 62.294 22.961 -34.233 1.00 52.88 87 SER A C 1
ATOM 685 O O . SER A 1 87 ? 62.131 22.849 -35.436 1.00 52.88 87 SER A O 1
ATOM 687 N N . ASP A 1 88 ? 62.310 24.136 -33.601 1.00 51.09 88 ASP A N 1
ATOM 688 C CA . ASP A 1 88 ? 62.810 25.379 -34.209 1.00 51.09 88 ASP A CA 1
ATOM 689 C C . ASP A 1 88 ? 62.865 26.490 -33.152 1.00 51.09 88 ASP A C 1
ATOM 691 O O . ASP A 1 88 ? 61.990 27.343 -33.050 1.00 51.09 88 ASP A O 1
ATOM 695 N N . LEU A 1 89 ? 63.909 26.452 -32.324 1.00 47.69 89 LEU A N 1
ATOM 696 C CA . LEU A 1 89 ? 64.457 27.622 -31.634 1.00 47.69 89 LEU A CA 1
ATOM 697 C C . LEU A 1 89 ? 65.977 27.425 -31.564 1.00 47.69 89 LEU A C 1
ATOM 699 O O . LEU A 1 89 ? 66.510 26.934 -30.568 1.00 47.69 89 LEU A O 1
ATOM 703 N N . THR A 1 90 ? 66.647 27.754 -32.671 1.00 50.00 90 THR A N 1
ATOM 704 C CA . THR A 1 90 ? 68.045 28.212 -32.665 1.00 50.00 90 THR A CA 1
ATOM 705 C C . THR A 1 90 ? 68.043 29.704 -32.953 1.00 50.00 90 THR A C 1
ATOM 707 O O . THR A 1 90 ? 67.219 30.115 -33.801 1.00 50.00 90 THR A O 1
#

Foldseek 3Di:
DPCVPPPVVVVVVVVVCLVVCCVPVHDVVSVVVVVVVVVVVVVVVVVVVVVVVVVVVVVVPDDPPDDDDDDPVPDDPPPPPPPDDPPDDD

Mean predicted aligned error: 14.8 Å

Nearest PDB structures (foldseek):
  5xy3-assembly1_h  TM=4.959E-01  e=7.829E+00  Trichomonas vaginalis

Sequence (90 aa):
MRDDMNPDAQVGQLFRRLSTMRVELGEPAFERTIRDLLQTLGSSAMREAEARARALASRGGRHPSDVWVRPFADRRSSEGWLDEGASDLT